Protein AF-A0A6J4LN88-F1 (afdb_monomer_lite)

Structure (mmCIF, N/CA/C/O backbone):
data_AF-A0A6J4LN88-F1
#
_entry.id   AF-A0A6J4LN88-F1
#
loop_
_atom_site.group_PDB
_atom_site.id
_atom_site.type_symbol
_atom_site.label_atom_id
_atom_site.label_alt_id
_atom_site.label_comp_id
_atom_site.label_asym_id
_atom_site.label_entity_id
_atom_site.label_seq_id
_atom_site.pdbx_PDB_ins_code
_atom_site.Cartn_x
_atom_site.Cartn_y
_atom_site.Cartn_z
_atom_site.occupancy
_atom_site.B_iso_or_equiv
_atom_site.auth_seq_id
_atom_site.auth_comp_id
_atom_site.auth_asym_id
_atom_site.auth_atom_id
_atom_site.pdbx_PDB_model_num
ATOM 1 N N . MET A 1 1 ? -21.697 -11.581 8.169 1.00 62.75 1 MET A N 1
ATOM 2 C CA . MET A 1 1 ? -20.347 -11.130 8.570 1.00 62.75 1 MET A CA 1
ATOM 3 C C . MET A 1 1 ? -19.890 -10.034 7.627 1.00 62.75 1 MET A C 1
ATOM 5 O O . MET A 1 1 ? -20.050 -10.196 6.421 1.00 62.75 1 MET A O 1
ATOM 9 N N . THR A 1 2 ? -19.349 -8.941 8.160 1.00 80.88 2 THR A N 1
ATOM 10 C CA . THR A 1 2 ? -18.753 -7.865 7.356 1.00 80.88 2 THR A CA 1
ATOM 11 C C . THR A 1 2 ? -17.377 -8.313 6.881 1.00 80.88 2 THR A C 1
ATOM 13 O O . THR A 1 2 ? -16.565 -8.772 7.680 1.00 80.88 2 THR A O 1
ATOM 16 N N . LYS A 1 3 ? -17.129 -8.249 5.573 1.00 95.00 3 LYS A N 1
ATOM 17 C CA . LYS A 1 3 ? -15.848 -8.656 4.988 1.00 95.00 3 LYS A CA 1
ATOM 18 C C . LYS A 1 3 ? -14.805 -7.561 5.230 1.00 95.00 3 LYS A C 1
ATOM 20 O O . LYS A 1 3 ? -15.141 -6.380 5.157 1.00 95.00 3 LYS A O 1
ATOM 25 N N . ILE A 1 4 ? -13.564 -7.959 5.509 1.00 96.56 4 ILE A N 1
ATOM 26 C CA . ILE A 1 4 ? -12.440 -7.051 5.770 1.00 96.56 4 ILE A CA 1
ATOM 27 C C . ILE A 1 4 ? -11.436 -7.173 4.622 1.00 96.56 4 ILE A C 1
ATOM 29 O O . ILE A 1 4 ? -11.155 -8.282 4.167 1.00 96.56 4 ILE A O 1
ATOM 33 N N . ILE A 1 5 ? -10.904 -6.046 4.153 1.00 95.69 5 ILE A N 1
ATOM 34 C CA . ILE A 1 5 ? -9.852 -5.995 3.133 1.00 95.69 5 ILE A CA 1
ATOM 35 C C . ILE A 1 5 ? -8.750 -5.024 3.562 1.00 95.69 5 ILE A C 1
ATOM 37 O O . ILE A 1 5 ? -9.041 -3.914 4.000 1.00 95.69 5 ILE A O 1
ATOM 41 N N . LEU A 1 6 ? -7.489 -5.436 3.421 1.00 97.19 6 LEU A N 1
ATOM 42 C CA . LEU A 1 6 ? -6.316 -4.577 3.588 1.00 97.19 6 LEU A CA 1
ATOM 43 C C . LEU A 1 6 ? -5.739 -4.252 2.212 1.00 97.19 6 LEU A C 1
ATOM 45 O O . LEU A 1 6 ? -5.552 -5.149 1.391 1.00 97.19 6 LEU A O 1
ATOM 49 N N . ILE A 1 7 ? -5.476 -2.973 1.954 1.00 96.19 7 ILE A N 1
ATOM 50 C CA . ILE A 1 7 ? -4.970 -2.490 0.669 1.00 96.19 7 ILE A CA 1
ATOM 51 C C . ILE A 1 7 ? -3.759 -1.599 0.927 1.00 96.19 7 ILE A C 1
ATOM 53 O O . ILE A 1 7 ? -3.865 -0.588 1.620 1.00 96.19 7 ILE A O 1
ATOM 57 N N . THR A 1 8 ? -2.624 -1.947 0.324 1.00 95.25 8 THR A N 1
ATOM 58 C CA . THR A 1 8 ? -1.411 -1.123 0.331 1.00 95.25 8 THR A CA 1
ATOM 59 C C . THR A 1 8 ? -1.382 -0.154 -0.845 1.00 95.25 8 THR A C 1
ATOM 61 O O . THR A 1 8 ? -1.907 -0.457 -1.916 1.00 95.25 8 THR A O 1
ATOM 64 N N . GLY A 1 9 ? -0.729 0.999 -0.686 1.00 95.31 9 GLY A N 1
ATOM 65 C CA . GLY A 1 9 ? -0.563 1.960 -1.784 1.00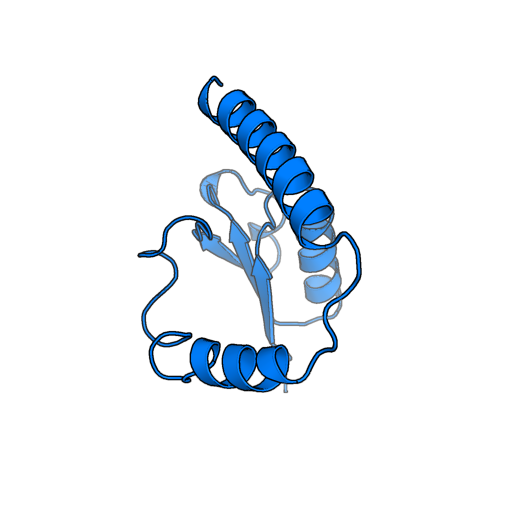 95.31 9 GLY A CA 1
ATOM 66 C C . GLY A 1 9 ? -1.847 2.723 -2.118 1.00 95.31 9 GLY A C 1
ATOM 67 O O . GLY A 1 9 ? -2.147 2.979 -3.281 1.00 95.31 9 GLY A O 1
ATOM 68 N N . THR A 1 10 ? -2.623 3.097 -1.102 1.00 97.62 10 THR A N 1
ATOM 69 C CA . THR A 1 10 ? -3.937 3.747 -1.271 1.00 97.62 10 THR A CA 1
ATOM 70 C C . THR A 1 10 ? -3.883 5.271 -1.431 1.00 97.62 10 THR A C 1
ATOM 72 O O . THR A 1 10 ? -4.923 5.912 -1.570 1.00 97.62 10 THR A O 1
ATOM 75 N N . SER A 1 11 ? -2.688 5.872 -1.474 1.00 95.88 11 SER A N 1
ATOM 76 C CA . SER A 1 11 ? -2.520 7.332 -1.574 1.00 95.88 11 SER A CA 1
ATOM 77 C C . SER A 1 11 ? -2.954 7.923 -2.918 1.00 95.88 11 SER A C 1
ATOM 79 O O . SER A 1 11 ? -3.286 9.107 -2.993 1.00 95.88 11 SER A O 1
ATOM 81 N N . SER A 1 12 ? -2.972 7.132 -3.997 1.00 94.69 12 SER A N 1
ATOM 82 C CA . SER A 1 12 ? -3.354 7.584 -5.342 1.00 94.69 12 SER A CA 1
ATOM 83 C C . SER A 1 12 ? -3.737 6.416 -6.264 1.00 94.69 12 SER A C 1
ATOM 85 O O . SER A 1 12 ? -3.690 5.250 -5.864 1.00 94.69 12 SER A O 1
ATOM 87 N N . GLY A 1 13 ? -4.141 6.737 -7.498 1.00 95.38 13 GLY A N 1
ATOM 88 C CA . GLY A 1 13 ? -4.323 5.769 -8.583 1.00 95.38 13 GLY A CA 1
ATOM 89 C C . GLY A 1 13 ? -5.284 4.623 -8.258 1.00 95.38 13 GLY A C 1
ATOM 90 O O . GLY A 1 13 ? -6.326 4.819 -7.623 1.00 95.38 13 GLY A O 1
ATOM 91 N N . LEU A 1 14 ? -4.920 3.415 -8.704 1.00 97.00 14 LEU A N 1
ATOM 92 C CA . LEU A 1 14 ? -5.748 2.219 -8.539 1.00 97.00 14 LEU A CA 1
ATOM 93 C C . LEU A 1 14 ? -5.978 1.860 -7.070 1.00 97.00 14 LEU A C 1
ATOM 95 O O . LEU A 1 14 ? -7.103 1.532 -6.714 1.00 97.00 14 LEU A O 1
ATOM 99 N N . GLY A 1 15 ? -4.964 1.959 -6.205 1.00 96.50 15 GLY A N 1
ATOM 100 C CA . GLY A 1 15 ? -5.115 1.621 -4.786 1.00 96.50 15 GLY A CA 1
ATOM 101 C C . GLY A 1 15 ? -6.216 2.446 -4.114 1.00 96.50 15 GLY A C 1
ATOM 102 O O . GLY A 1 15 ? -7.077 1.892 -3.426 1.00 96.50 15 GLY A O 1
ATOM 103 N N . LYS A 1 16 ? -6.259 3.757 -4.394 1.00 97.38 16 LYS A N 1
ATOM 104 C CA . LYS A 1 16 ? -7.324 4.647 -3.907 1.00 97.38 16 LYS A CA 1
ATOM 105 C C . LYS A 1 16 ? -8.697 4.269 -4.466 1.00 97.38 16 LYS A C 1
ATOM 107 O O . LYS A 1 16 ? -9.671 4.208 -3.715 1.00 97.38 16 LYS A O 1
ATOM 112 N N . ALA A 1 17 ? -8.784 4.009 -5.771 1.00 97.88 17 ALA A N 1
ATOM 113 C CA . ALA A 1 17 ? -10.038 3.619 -6.415 1.00 97.88 17 ALA A CA 1
ATOM 114 C C . ALA A 1 17 ? -10.589 2.301 -5.841 1.00 97.88 17 ALA A C 1
ATOM 116 O O . ALA A 1 17 ? -11.777 2.211 -5.531 1.00 97.88 17 ALA A O 1
ATOM 117 N N . THR A 1 18 ? -9.719 1.316 -5.616 1.00 98.06 18 THR A N 1
ATOM 118 C CA . THR A 1 18 ? -10.059 0.018 -5.022 1.00 98.06 18 THR A CA 1
ATOM 119 C C . THR A 1 18 ? -10.556 0.169 -3.585 1.00 98.06 18 THR A C 1
ATOM 121 O O . THR A 1 18 ? -11.592 -0.399 -3.239 1.00 98.06 18 THR A O 1
ATOM 124 N N . ALA A 1 19 ? -9.889 0.987 -2.760 1.00 97.94 19 ALA A N 1
ATOM 125 C CA . ALA A 1 19 ? -10.333 1.265 -1.393 1.00 97.94 19 ALA A CA 1
ATOM 126 C C . ALA A 1 19 ? -11.743 1.874 -1.360 1.00 97.94 19 ALA A C 1
ATOM 128 O O . ALA A 1 19 ? -12.608 1.396 -0.624 1.00 97.94 19 ALA A O 1
ATOM 129 N N . ARG A 1 20 ? -12.015 2.862 -2.223 1.00 97.81 20 ARG A N 1
ATOM 130 C CA . ARG A 1 20 ? -13.356 3.452 -2.362 1.00 97.81 20 ARG A CA 1
ATOM 131 C C . ARG A 1 20 ? -14.389 2.433 -2.829 1.00 97.81 20 ARG A C 1
ATOM 133 O O . ARG A 1 20 ? -15.486 2.384 -2.284 1.00 97.81 20 ARG A O 1
ATOM 140 N N . PHE A 1 21 ? -14.046 1.615 -3.821 1.00 98.06 21 PHE A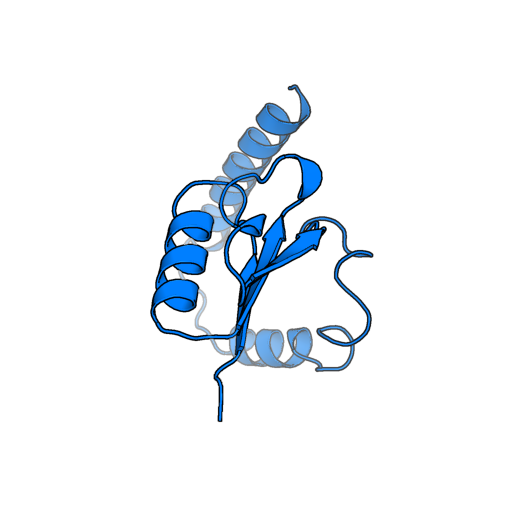 N 1
ATOM 141 C CA . PHE A 1 21 ? -14.953 0.609 -4.364 1.00 98.06 21 PHE A CA 1
ATOM 142 C C . PHE A 1 21 ? -15.422 -0.374 -3.286 1.00 98.06 21 PHE A C 1
ATOM 144 O O . PHE A 1 21 ? -16.625 -0.579 -3.125 1.00 98.06 21 PHE A O 1
ATOM 151 N N . PHE A 1 22 ? -14.497 -0.941 -2.506 1.00 97.94 22 PHE A N 1
ATOM 152 C CA . PHE A 1 22 ? -14.858 -1.882 -1.445 1.00 97.94 22 PHE A CA 1
ATOM 153 C C . PHE A 1 22 ? -15.571 -1.209 -0.270 1.00 97.94 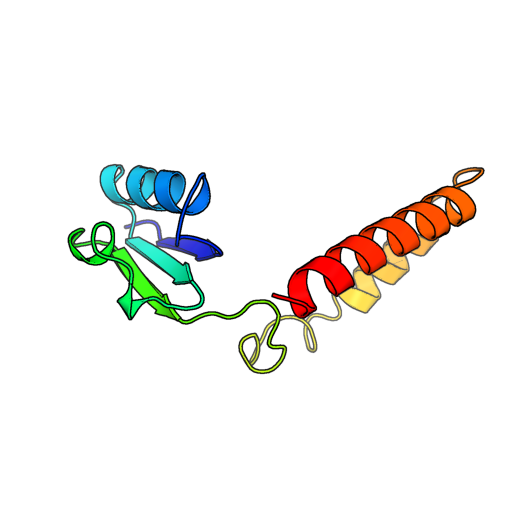22 PHE A C 1
ATOM 155 O O . PHE A 1 22 ? -16.507 -1.796 0.279 1.00 97.94 22 PHE A O 1
ATOM 162 N N . ALA A 1 23 ? -15.223 0.040 0.049 1.00 97.25 23 ALA A N 1
ATOM 163 C CA . ALA A 1 23 ? -15.961 0.821 1.033 1.00 97.25 23 ALA A CA 1
ATOM 164 C C . ALA A 1 23 ? -17.431 1.009 0.613 1.00 97.25 23 ALA A C 1
ATOM 166 O O . ALA A 1 23 ? -18.335 0.720 1.395 1.00 97.25 23 ALA A O 1
ATOM 167 N N . TYR A 1 24 ? -17.703 1.373 -0.646 1.00 96.81 24 TYR A N 1
ATOM 168 C CA . TYR A 1 24 ? -19.077 1.492 -1.159 1.00 96.81 24 TYR A CA 1
ATOM 169 C C . TYR A 1 24 ? -19.818 0.153 -1.260 1.00 96.81 24 TYR A C 1
ATOM 171 O O . TYR A 1 24 ? -21.046 0.122 -1.231 1.00 96.81 24 TYR A O 1
ATOM 179 N N . LYS A 1 25 ? -19.098 -0.970 -1.339 1.00 96.50 25 LYS A N 1
ATOM 180 C CA . LYS A 1 25 ? -19.680 -2.317 -1.232 1.00 96.50 25 LYS A CA 1
ATOM 181 C C . LYS A 1 25 ? -19.987 -2.731 0.213 1.00 96.50 25 LYS A C 1
ATOM 183 O O . LYS A 1 25 ? -20.449 -3.851 0.420 1.00 96.50 25 LYS A O 1
ATOM 188 N N . GLY A 1 26 ? -19.726 -1.868 1.197 1.00 96.31 26 GLY A N 1
ATOM 189 C CA . GLY A 1 26 ? -20.004 -2.114 2.613 1.00 96.31 26 GLY A CA 1
ATOM 190 C C . GLY A 1 26 ? -18.956 -2.974 3.324 1.00 96.31 26 GLY A C 1
ATOM 191 O O . GLY A 1 26 ? -19.250 -3.543 4.371 1.00 96.31 26 GLY A O 1
ATOM 192 N N . TRP A 1 27 ? -17.751 -3.111 2.766 1.00 98.06 27 TRP A N 1
ATOM 193 C CA . TRP A 1 27 ? -16.654 -3.843 3.411 1.00 98.06 27 TRP A CA 1
ATOM 194 C C . TRP A 1 27 ? -15.919 -2.937 4.398 1.00 98.06 27 TRP A C 1
ATOM 196 O O . TRP A 1 27 ? -15.867 -1.727 4.199 1.00 98.06 27 TRP A O 1
ATOM 206 N N . SER A 1 28 ? -15.301 -3.508 5.426 1.00 97.00 28 SER A N 1
ATOM 207 C CA . SER A 1 28 ? -14.349 -2.782 6.271 1.00 97.00 28 SER A CA 1
ATOM 208 C C . SER A 1 28 ? -12.993 -2.737 5.570 1.00 97.00 28 SER A C 1
ATOM 210 O O . SER A 1 28 ? -12.401 -3.780 5.291 1.00 97.00 28 SER A O 1
ATOM 212 N N . VAL A 1 29 ? -12.505 -1.542 5.258 1.00 97.94 29 VAL A N 1
ATOM 213 C CA . VAL A 1 29 ? -11.278 -1.348 4.477 1.00 97.94 29 VAL A CA 1
ATOM 214 C C . VAL A 1 29 ? -10.171 -0.815 5.376 1.00 97.94 29 VAL A C 1
ATOM 216 O O . VAL A 1 29 ? -10.345 0.208 6.026 1.00 97.94 29 VAL A O 1
ATOM 219 N N . VAL A 1 30 ? -9.011 -1.465 5.369 1.00 97.81 30 VAL A N 1
ATOM 220 C CA . VAL A 1 30 ? -7.766 -0.935 5.934 1.00 97.81 30 VAL A CA 1
ATOM 221 C C . VAL A 1 30 ? -6.928 -0.401 4.777 1.00 97.81 30 VAL A C 1
ATOM 223 O O . VAL A 1 30 ? -6.356 -1.167 4.003 1.00 97.81 30 VAL A O 1
ATOM 226 N N . ALA A 1 31 ? -6.908 0.917 4.618 1.00 97.62 31 ALA A N 1
ATOM 227 C CA . ALA A 1 31 ? -6.210 1.618 3.553 1.00 97.62 31 ALA A CA 1
ATOM 228 C C . ALA A 1 31 ? -4.850 2.104 4.063 1.00 97.62 31 ALA A C 1
ATOM 230 O O . ALA A 1 31 ? -4.786 2.957 4.948 1.00 97.62 31 ALA A O 1
ATOM 231 N N . THR A 1 32 ? -3.759 1.563 3.516 1.00 97.31 32 THR A N 1
ATOM 232 C CA . THR A 1 32 ? -2.409 1.902 3.976 1.00 97.31 32 THR A CA 1
ATOM 233 C C . THR A 1 32 ? -1.615 2.713 2.954 1.00 97.31 32 THR A C 1
ATOM 235 O O . THR A 1 32 ? -1.747 2.532 1.733 1.00 97.31 32 THR A O 1
ATOM 238 N N . MET A 1 33 ? -0.813 3.658 3.451 1.00 96.00 33 MET A N 1
ATOM 239 C CA . MET A 1 33 ? 0.067 4.529 2.662 1.00 96.00 33 MET A CA 1
ATOM 240 C C . MET A 1 33 ? 1.182 5.129 3.531 1.00 96.00 33 MET A C 1
ATOM 242 O O . MET A 1 33 ? 1.100 5.084 4.749 1.00 96.00 33 MET A O 1
ATOM 246 N N . ARG A 1 34 ? 2.212 5.734 2.928 1.00 94.44 34 ARG A N 1
ATOM 247 C CA . ARG A 1 34 ? 3.345 6.312 3.683 1.00 94.44 34 ARG A CA 1
ATOM 248 C C . ARG A 1 34 ? 3.022 7.615 4.424 1.00 94.44 34 ARG A C 1
ATOM 250 O O . ARG A 1 34 ? 3.653 7.898 5.428 1.00 94.44 34 ARG A O 1
ATOM 257 N N . GLN A 1 35 ? 2.076 8.399 3.910 1.00 94.38 35 GLN A N 1
ATOM 258 C CA . GLN A 1 35 ? 1.714 9.732 4.417 1.00 94.38 35 GLN A CA 1
ATOM 259 C C . GLN A 1 35 ? 0.187 9.827 4.594 1.00 94.38 35 GLN A C 1
ATOM 261 O O . GLN A 1 35 ? -0.480 10.469 3.775 1.00 94.38 35 GLN A O 1
ATOM 266 N N . PRO A 1 36 ? -0.402 9.105 5.571 1.00 94.19 36 PRO A N 1
ATOM 267 C CA . PRO A 1 36 ? -1.853 9.065 5.779 1.00 94.19 36 PRO A CA 1
ATOM 268 C C . PRO A 1 36 ? -2.465 10.434 6.106 1.00 94.19 36 PRO A C 1
ATOM 270 O O . PRO A 1 36 ? -3.615 10.684 5.763 1.00 94.19 36 PRO A O 1
ATOM 273 N N . GLU A 1 37 ? -1.700 11.349 6.696 1.00 94.81 37 GLU A N 1
ATOM 274 C CA . GLU A 1 37 ? -2.111 12.718 7.020 1.00 94.81 37 GLU A CA 1
ATOM 275 C C . GLU A 1 37 ? -2.465 13.562 5.786 1.00 94.81 37 GLU A C 1
ATOM 277 O O . GLU A 1 37 ? -3.189 14.551 5.890 1.00 94.81 37 GLU A O 1
ATOM 282 N N . LYS A 1 38 ? -1.980 13.170 4.601 1.00 93.00 38 LYS A N 1
ATOM 283 C CA . LYS A 1 38 ? -2.306 13.833 3.331 1.00 93.00 38 LYS A CA 1
ATOM 284 C C . LYS A 1 38 ? -3.614 13.334 2.715 1.00 93.00 38 LYS A C 1
ATOM 286 O O . LYS A 1 38 ? -4.079 13.907 1.729 1.00 93.00 38 LYS A O 1
ATOM 291 N N . GLU A 1 39 ? -4.198 12.262 3.243 1.00 95.12 39 GLU A N 1
ATOM 292 C CA . GLU A 1 39 ? -5.419 11.680 2.701 1.00 95.12 39 GLU A CA 1
ATOM 293 C C . GLU A 1 39 ? -6.665 12.406 3.216 1.00 95.12 39 GLU A C 1
ATOM 295 O O . GLU A 1 39 ? -6.929 12.455 4.412 1.00 95.12 39 GLU A O 1
ATOM 300 N N . GLN A 1 40 ? -7.471 12.933 2.292 1.00 94.25 40 GLN A N 1
ATOM 301 C CA . GLN A 1 40 ? -8.660 13.727 2.619 1.00 94.25 40 GLN A CA 1
ATOM 302 C C . GLN A 1 40 ? -9.976 13.030 2.273 1.00 94.25 40 GLN A C 1
ATOM 304 O O . GLN A 1 40 ? -11.001 13.366 2.855 1.00 94.25 40 GLN A O 1
ATOM 309 N N . GLN A 1 41 ? -9.985 12.095 1.320 1.00 94.38 41 GLN A N 1
ATOM 310 C CA . GLN A 1 41 ? -11.208 11.478 0.797 1.00 94.38 41 GLN A CA 1
ATOM 311 C C . GLN A 1 41 ? -11.544 10.184 1.535 1.00 94.38 41 GLN A C 1
ATOM 313 O O . GLN A 1 41 ? -12.687 9.977 1.931 1.00 94.38 41 GLN A O 1
ATOM 318 N N . LEU A 1 42 ? -10.557 9.305 1.725 1.00 94.69 42 LEU A N 1
ATOM 319 C CA . LEU A 1 42 ? -10.781 7.998 2.352 1.00 94.69 42 LEU A CA 1
ATOM 320 C C . LEU A 1 42 ? -11.137 8.120 3.838 1.00 94.69 42 LEU A C 1
ATOM 322 O O . LEU A 1 42 ? -11.948 7.339 4.321 1.00 94.69 42 LEU A O 1
ATOM 326 N N . VAL A 1 43 ? -10.604 9.131 4.531 1.00 94.81 43 VAL A N 1
ATOM 327 C CA . VAL A 1 43 ? -10.900 9.412 5.950 1.00 94.81 43 VAL A CA 1
ATOM 328 C C . VAL A 1 43 ? -12.360 9.801 6.206 1.00 94.81 43 VAL A C 1
ATOM 330 O O . VAL A 1 43 ? -12.827 9.720 7.335 1.00 94.81 43 VAL A O 1
ATOM 333 N N . GLN A 1 44 ? -13.094 10.216 5.169 1.00 96.12 44 GLN A N 1
ATOM 334 C CA . GLN A 1 44 ? -14.510 10.584 5.279 1.00 96.12 44 GLN A CA 1
ATOM 335 C C . GLN A 1 44 ? -15.440 9.365 5.222 1.00 96.12 44 GLN A C 1
ATOM 337 O O . GLN A 1 44 ? -16.639 9.491 5.466 1.00 96.12 44 GLN A O 1
ATOM 342 N N . LEU A 1 45 ? -14.920 8.189 4.858 1.00 96.31 45 LEU A N 1
ATOM 343 C CA . LEU A 1 45 ? -15.717 6.979 4.703 1.00 96.31 45 LEU A CA 1
ATOM 344 C C . LEU A 1 45 ? -15.792 6.227 6.046 1.00 96.31 45 LEU A C 1
ATOM 346 O O . LEU A 1 45 ? -14.756 5.856 6.594 1.00 96.31 45 LEU A O 1
ATOM 350 N N . PRO A 1 46 ? -16.997 5.941 6.572 1.00 95.12 46 PRO A N 1
ATOM 351 C CA . PRO A 1 46 ? -17.178 5.443 7.942 1.00 95.12 46 PRO A CA 1
ATOM 352 C C . PRO A 1 46 ? -16.641 4.022 8.171 1.00 95.12 46 PRO A C 1
ATOM 354 O O . PRO A 1 46 ? -16.438 3.602 9.305 1.00 95.12 46 PRO A O 1
ATOM 357 N N . ASN A 1 47 ? -16.430 3.262 7.098 1.00 96.31 47 ASN A N 1
ATOM 358 C CA . ASN A 1 47 ? -15.939 1.888 7.106 1.00 96.31 47 ASN A CA 1
ATOM 359 C C . ASN A 1 47 ? -14.494 1.766 6.598 1.00 96.31 47 ASN A C 1
ATOM 361 O O . ASN A 1 47 ? -14.084 0.678 6.185 1.00 96.31 47 ASN A O 1
ATOM 365 N N . VAL A 1 48 ? -13.729 2.862 6.616 1.00 97.75 48 VAL A N 1
ATOM 366 C CA . VAL A 1 48 ? -12.335 2.897 6.168 1.00 97.75 48 VAL A CA 1
ATOM 367 C C . VAL A 1 48 ? -11.417 3.342 7.303 1.00 97.75 48 VAL A C 1
ATOM 369 O O . VAL A 1 48 ? -11.567 4.425 7.857 1.00 97.75 48 VAL A O 1
ATOM 372 N N . LEU A 1 49 ? -10.427 2.510 7.616 1.00 97.38 49 LEU A N 1
ATOM 373 C CA . LEU A 1 49 ? -9.303 2.843 8.482 1.00 97.38 49 LEU A CA 1
ATOM 374 C C . LEU A 1 49 ? -8.116 3.247 7.608 1.00 97.38 49 LEU A C 1
ATOM 376 O O . LEU A 1 49 ? -7.578 2.412 6.881 1.00 97.38 49 LEU A O 1
ATOM 380 N N . VAL A 1 50 ? -7.696 4.508 7.690 1.00 97.00 50 VAL A N 1
ATOM 381 C CA . VAL A 1 50 ? -6.479 4.996 7.030 1.00 97.00 50 VAL A CA 1
ATOM 382 C C . VAL A 1 50 ? -5.313 4.899 8.012 1.00 97.00 50 VAL A C 1
ATOM 384 O O . VAL A 1 50 ? -5.391 5.448 9.107 1.00 97.00 50 VAL A O 1
ATOM 387 N N . THR A 1 51 ? -4.243 4.194 7.642 1.00 95.88 51 THR A N 1
ATOM 388 C CA . THR A 1 51 ? -3.070 4.008 8.514 1.00 95.88 51 THR A CA 1
ATOM 389 C C . THR A 1 51 ? -1.751 4.064 7.745 1.00 95.88 51 THR A C 1
ATOM 391 O O . THR A 1 51 ? -1.711 3.879 6.524 1.00 95.88 51 THR A O 1
ATOM 394 N N . GLN A 1 52 ? -0.663 4.342 8.461 1.00 94.69 52 GLN A N 1
ATOM 395 C CA . GLN A 1 52 ? 0.671 4.397 7.881 1.00 94.69 52 GLN A CA 1
ATOM 396 C C . GLN A 1 52 ? 1.218 2.987 7.635 1.00 94.69 52 GLN A C 1
ATOM 398 O O . GLN A 1 52 ? 1.137 2.123 8.504 1.00 94.69 52 GLN A O 1
ATOM 403 N N . LEU A 1 53 ? 1.791 2.761 6.454 1.00 89.44 53 LEU A N 1
ATOM 404 C CA . LEU A 1 53 ? 2.607 1.586 6.152 1.00 89.44 53 LEU A CA 1
ATOM 405 C C . LEU A 1 53 ? 3.640 1.965 5.094 1.00 89.44 53 LEU A C 1
ATOM 407 O O . LEU A 1 53 ? 3.273 2.464 4.023 1.00 89.44 53 LEU A O 1
ATOM 411 N N . ASP A 1 54 ? 4.910 1.684 5.371 1.00 86.31 54 ASP A N 1
ATOM 412 C CA . ASP A 1 54 ? 5.951 1.686 4.350 1.00 86.31 54 ASP A CA 1
ATOM 413 C C . ASP A 1 54 ? 6.372 0.246 4.046 1.00 86.31 54 ASP A C 1
ATOM 415 O O . ASP A 1 54 ? 6.994 -0.424 4.859 1.00 86.31 54 ASP A O 1
ATOM 419 N N . VAL A 1 55 ? 6.024 -0.246 2.857 1.00 81.69 55 VAL A N 1
ATOM 420 C CA . VAL A 1 55 ? 6.351 -1.619 2.435 1.00 81.69 55 VAL A CA 1
ATOM 421 C C . VAL A 1 55 ? 7.848 -1.829 2.189 1.00 81.69 55 VAL A C 1
ATOM 423 O O . VAL A 1 55 ? 8.288 -2.972 2.101 1.00 81.69 55 VAL A O 1
ATOM 426 N N . GLN A 1 56 ? 8.624 -0.749 2.033 1.00 78.19 56 GLN A N 1
ATOM 427 C CA . GLN A 1 56 ? 10.078 -0.822 1.863 1.00 78.19 56 GLN A CA 1
ATOM 428 C C . GLN A 1 56 ? 10.809 -0.883 3.204 1.00 78.19 56 GLN A C 1
ATOM 430 O O . GLN A 1 56 ? 11.960 -1.318 3.256 1.00 78.19 56 GLN A O 1
ATOM 435 N N . ASP A 1 57 ? 10.143 -0.486 4.285 1.00 74.56 57 ASP A N 1
ATOM 436 C CA . ASP A 1 57 ? 10.677 -0.625 5.624 1.00 74.56 57 ASP A CA 1
ATOM 437 C C . ASP A 1 57 ? 10.410 -2.052 6.136 1.00 74.56 57 ASP A C 1
ATOM 439 O O . ASP A 1 57 ? 9.292 -2.437 6.497 1.00 74.56 57 ASP A O 1
ATOM 443 N N . ARG A 1 58 ? 11.475 -2.861 6.167 1.00 59.97 58 ARG A N 1
ATOM 444 C CA . ARG A 1 58 ? 11.461 -4.221 6.729 1.00 59.97 58 ARG A CA 1
ATOM 445 C C . ARG A 1 58 ? 11.048 -4.247 8.207 1.00 59.97 58 ARG A C 1
ATOM 447 O O . ARG A 1 58 ? 10.555 -5.270 8.667 1.00 59.97 58 ARG A O 1
ATOM 454 N N . MET A 1 59 ? 11.207 -3.138 8.933 1.00 54.38 59 MET A N 1
ATOM 455 C CA . MET A 1 59 ? 10.727 -2.989 10.311 1.00 54.38 59 MET A CA 1
ATOM 456 C C . MET A 1 59 ? 9.246 -2.595 10.370 1.00 54.38 59 MET A C 1
ATOM 458 O O . MET A 1 59 ? 8.562 -2.946 11.326 1.00 54.38 59 MET A O 1
ATOM 462 N N . SER A 1 60 ? 8.716 -1.936 9.334 1.00 50.16 60 SER A N 1
ATOM 463 C CA . SER A 1 60 ? 7.280 -1.641 9.189 1.00 50.16 60 SER A CA 1
ATOM 464 C C . SER A 1 60 ? 6.453 -2.871 8.780 1.00 50.16 60 SER A C 1
ATOM 466 O O . SER A 1 60 ? 5.226 -2.778 8.714 1.00 50.16 60 SER A O 1
ATOM 468 N N . THR A 1 61 ? 7.093 -4.006 8.481 1.00 47.47 61 THR A N 1
ATOM 469 C CA . THR A 1 61 ? 6.450 -5.220 7.951 1.00 47.47 61 THR A CA 1
ATOM 470 C C . THR A 1 61 ? 6.487 -6.431 8.889 1.00 47.47 61 THR A C 1
ATOM 472 O O . THR A 1 61 ? 5.985 -7.484 8.509 1.00 47.47 61 THR A O 1
ATOM 475 N N . GLU A 1 62 ? 6.967 -6.312 10.132 1.00 49.03 62 GLU A N 1
ATOM 476 C CA . GLU A 1 62 ? 6.985 -7.438 11.082 1.00 49.03 62 GLU A CA 1
ATOM 477 C C . GLU A 1 62 ? 6.575 -6.986 12.499 1.00 49.03 62 GLU A C 1
ATOM 479 O O . GLU A 1 62 ? 7.068 -5.975 13.000 1.00 49.03 62 GLU A O 1
ATOM 484 N N . PRO A 1 63 ? 5.637 -7.713 13.141 1.00 46.81 63 PRO A N 1
ATOM 485 C CA . PRO A 1 63 ? 5.933 -9.084 13.551 1.00 46.81 63 PRO A CA 1
ATOM 486 C C . PRO A 1 63 ? 4.837 -10.100 13.181 1.00 46.81 63 PRO A C 1
ATOM 488 O O . PRO A 1 63 ? 3.740 -10.075 13.739 1.00 46.81 63 PRO A O 1
ATOM 491 N N . GLY A 1 64 ? 5.152 -11.059 12.304 1.00 50.75 64 GLY A N 1
ATOM 492 C CA . GLY A 1 64 ? 4.440 -12.337 12.213 1.00 50.75 64 GLY A CA 1
ATOM 493 C C . GLY A 1 64 ? 4.280 -13.010 10.842 1.00 50.75 64 GLY A C 1
ATOM 494 O O . GLY A 1 64 ? 3.407 -13.871 10.746 1.00 50.75 64 GLY A O 1
ATOM 495 N N . GLY A 1 65 ? 5.029 -12.676 9.785 1.00 49.88 65 GLY A N 1
ATOM 496 C CA . GLY A 1 65 ? 4.617 -13.079 8.426 1.00 49.88 65 GLY A CA 1
ATOM 497 C C . GLY A 1 65 ? 5.481 -14.095 7.683 1.00 49.88 65 GLY A C 1
ATOM 498 O O . GLY A 1 65 ? 4.996 -15.140 7.244 1.00 49.88 65 GLY A O 1
ATOM 499 N N . ILE A 1 66 ? 6.754 -13.775 7.467 1.00 50.62 66 ILE A N 1
ATOM 500 C CA . ILE A 1 66 ? 7.565 -14.468 6.441 1.00 50.62 66 ILE A CA 1
ATOM 501 C C . ILE A 1 66 ? 8.711 -15.278 7.043 1.00 50.62 66 ILE A C 1
ATOM 503 O O . ILE A 1 66 ? 8.996 -16.383 6.581 1.00 50.62 66 ILE A O 1
ATOM 507 N N . ALA A 1 67 ? 9.301 -14.794 8.138 1.00 50.41 67 ALA A N 1
ATOM 508 C CA . ALA A 1 67 ? 10.421 -15.471 8.792 1.00 50.41 67 ALA A CA 1
ATOM 509 C C . ALA A 1 67 ? 10.036 -16.848 9.377 1.00 50.41 67 ALA A C 1
ATOM 511 O O . ALA A 1 67 ? 10.827 -17.787 9.336 1.00 50.41 67 ALA A O 1
ATOM 512 N N . ASN A 1 68 ? 8.799 -17.002 9.868 1.00 53.25 68 ASN A N 1
ATOM 513 C CA . ASN A 1 68 ? 8.340 -1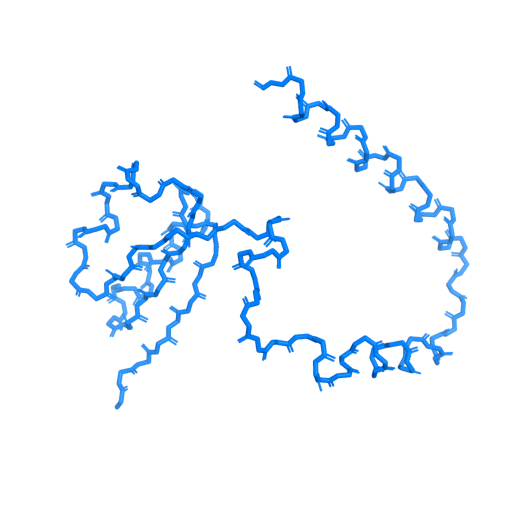8.231 10.534 1.00 53.25 68 ASN A CA 1
ATOM 514 C C . ASN A 1 68 ? 7.590 -19.205 9.615 1.00 53.25 68 ASN A C 1
ATOM 516 O O . ASN A 1 68 ? 7.423 -20.376 9.954 1.00 53.25 68 ASN A O 1
ATOM 520 N N . THR A 1 69 ? 7.118 -18.752 8.453 1.00 64.19 69 THR A N 1
ATOM 521 C CA . THR A 1 69 ? 6.286 -19.576 7.560 1.00 64.19 69 THR A CA 1
ATOM 522 C C . THR A 1 69 ? 7.105 -20.502 6.673 1.00 64.19 69 THR A C 1
ATOM 524 O O . THR A 1 69 ? 6.535 -21.353 5.985 1.00 64.19 69 THR A O 1
ATOM 527 N N . LYS A 1 70 ? 8.442 -20.370 6.695 1.00 64.44 70 LYS A N 1
ATOM 528 C CA . LYS A 1 70 ? 9.354 -21.067 5.779 1.00 64.44 70 LYS A CA 1
ATOM 529 C C . LYS A 1 70 ? 8.946 -20.856 4.314 1.00 64.44 70 LYS A C 1
ATOM 531 O O . LYS A 1 70 ? 9.223 -21.710 3.476 1.00 64.44 70 LYS A O 1
ATOM 536 N N . PHE A 1 71 ? 8.264 -19.748 4.003 1.00 67.81 71 PHE A N 1
ATOM 537 C CA . PHE A 1 71 ? 7.769 -19.454 2.659 1.00 67.81 71 PHE A CA 1
ATOM 538 C C . PHE A 1 71 ? 8.922 -19.407 1.654 1.00 67.81 71 PHE A C 1
ATOM 540 O O . PHE A 1 71 ? 8.839 -20.030 0.602 1.00 67.81 71 PHE A O 1
ATOM 547 N N . GLU A 1 72 ? 10.037 -18.781 2.036 1.00 62.28 72 GLU A N 1
ATOM 548 C CA . GLU A 1 72 ? 11.274 -18.777 1.249 1.00 62.28 72 GLU A CA 1
ATOM 549 C C . GLU A 1 72 ? 11.799 -20.194 0.985 1.00 62.28 72 GLU A C 1
ATOM 551 O O . GLU A 1 72 ? 12.173 -20.511 -0.139 1.00 62.28 72 GLU A O 1
ATOM 556 N N . GLN A 1 73 ? 11.760 -21.084 1.984 1.00 64.19 73 GLN A N 1
ATOM 557 C CA . GLN A 1 73 ? 12.197 -22.472 1.810 1.00 64.19 73 GLN A CA 1
ATOM 558 C C . GLN A 1 73 ? 11.242 -23.264 0.907 1.00 64.19 73 GLN A C 1
ATOM 560 O O . GLN A 1 73 ? 11.707 -24.023 0.064 1.00 64.19 73 GLN A O 1
ATOM 565 N N . ARG A 1 74 ? 9.919 -23.095 1.044 1.00 66.50 74 ARG A N 1
ATOM 566 C CA . ARG A 1 74 ? 8.924 -23.789 0.202 1.00 66.50 74 ARG A CA 1
ATOM 567 C C . ARG A 1 74 ? 8.988 -23.311 -1.250 1.00 66.50 74 ARG A C 1
ATOM 569 O O . ARG A 1 74 ? 9.119 -24.140 -2.140 1.00 66.50 74 ARG A O 1
ATOM 576 N N . SER A 1 75 ? 9.021 -21.995 -1.461 1.00 66.31 75 SER A N 1
ATOM 577 C CA . SER A 1 75 ? 9.194 -21.373 -2.779 1.00 66.31 75 SER A CA 1
ATOM 578 C C . SER A 1 75 ? 10.526 -21.770 -3.423 1.00 66.31 75 SER A C 1
ATOM 580 O O . SER A 1 75 ? 10.558 -22.161 -4.584 1.00 66.31 75 SER A O 1
ATOM 582 N N . GLY A 1 76 ? 11.621 -21.778 -2.653 1.00 64.19 76 GLY A N 1
ATOM 583 C CA . GLY A 1 76 ? 12.921 -22.247 -3.131 1.00 64.19 76 GLY A CA 1
ATOM 584 C C . GLY A 1 76 ? 12.915 -23.726 -3.527 1.00 64.19 76 GLY A C 1
ATOM 585 O O . GLY A 1 76 ? 13.476 -24.082 -4.556 1.00 64.19 76 GLY A O 1
ATOM 586 N N . THR A 1 77 ? 12.238 -24.588 -2.762 1.00 63.47 77 THR A N 1
ATOM 587 C CA . THR A 1 77 ? 12.145 -26.028 -3.069 1.00 63.47 77 THR A CA 1
ATOM 588 C C . THR A 1 77 ? 11.290 -26.295 -4.316 1.00 63.47 77 THR A C 1
ATOM 590 O O . THR A 1 77 ? 11.628 -27.169 -5.110 1.00 63.47 77 THR A O 1
ATOM 593 N N . GLU A 1 78 ? 10.216 -25.529 -4.522 1.00 60.19 78 GLU A N 1
ATOM 594 C CA . GLU A 1 78 ? 9.373 -25.598 -5.726 1.00 60.19 78 GLU A CA 1
ATOM 595 C C . GLU A 1 78 ? 10.084 -25.013 -6.961 1.00 60.19 78 GLU A C 1
ATOM 597 O O . GLU A 1 78 ? 9.994 -25.572 -8.052 1.00 60.19 78 GLU A O 1
ATOM 602 N N . ALA A 1 79 ? 10.864 -23.939 -6.798 1.00 57.38 79 ALA A N 1
ATOM 603 C CA . ALA A 1 79 ? 11.627 -23.318 -7.882 1.00 57.38 79 ALA A CA 1
ATOM 604 C C . ALA A 1 79 ? 12.757 -24.214 -8.422 1.00 57.38 79 ALA A C 1
ATOM 606 O O . ALA A 1 79 ? 13.063 -24.150 -9.611 1.00 57.38 79 ALA A O 1
ATOM 607 N N . VAL A 1 80 ? 13.330 -25.092 -7.587 1.00 56.66 80 VAL A N 1
ATOM 608 C CA . VAL A 1 80 ? 14.357 -26.078 -7.991 1.00 56.66 80 VAL A CA 1
ATOM 609 C C . VAL A 1 80 ? 13.820 -27.106 -9.003 1.00 56.66 80 VAL A C 1
ATOM 611 O O . VAL A 1 80 ? 14.608 -27.739 -9.702 1.00 56.66 80 VAL A O 1
ATOM 614 N N . GLN A 1 81 ? 12.498 -27.265 -9.137 1.00 57.88 81 GLN A N 1
ATOM 615 C CA . GLN A 1 81 ? 11.896 -28.187 -10.109 1.00 57.88 81 GLN A CA 1
ATOM 616 C C . GLN A 1 81 ? 11.623 -27.571 -11.488 1.00 57.88 81 GLN A C 1
ATOM 618 O O . GLN A 1 81 ? 11.272 -28.307 -12.413 1.00 57.88 81 GLN A O 1
ATOM 623 N N . ASN A 1 82 ? 11.784 -26.256 -11.667 1.00 57.00 82 ASN A N 1
ATOM 624 C CA . ASN A 1 82 ? 11.570 -25.648 -12.976 1.00 57.00 82 ASN A CA 1
ATOM 625 C C . ASN A 1 82 ? 12.784 -25.875 -13.879 1.00 57.00 82 ASN A C 1
ATOM 627 O O . ASN A 1 82 ? 13.919 -25.570 -13.516 1.00 57.00 82 ASN A O 1
ATOM 631 N N . ALA A 1 83 ? 12.524 -26.404 -15.077 1.00 63.28 83 ALA A N 1
ATOM 632 C CA . ALA A 1 83 ? 13.520 -26.510 -16.131 1.00 63.28 83 ALA A CA 1
ATOM 633 C C . ALA A 1 83 ? 14.189 -25.148 -16.356 1.00 63.28 83 ALA A C 1
ATOM 635 O O . ALA A 1 83 ? 13.511 -24.119 -16.405 1.00 63.28 83 ALA A O 1
ATOM 636 N N . THR A 1 84 ? 15.513 -25.148 -16.500 1.00 66.88 84 THR A N 1
ATOM 637 C CA . THR A 1 84 ? 16.292 -23.950 -16.811 1.00 66.88 84 THR A CA 1
ATOM 638 C C . THR A 1 84 ? 15.731 -23.321 -18.083 1.00 66.88 84 THR A C 1
ATOM 640 O O . THR A 1 84 ? 15.795 -23.919 -19.158 1.00 66.88 84 THR A O 1
ATOM 643 N N . ILE A 1 85 ? 15.131 -22.138 -17.961 1.00 77.12 85 ILE A N 1
ATOM 644 C CA . ILE A 1 85 ? 14.616 -21.394 -19.109 1.00 77.12 85 ILE A CA 1
ATOM 645 C C . ILE A 1 85 ? 15.837 -20.813 -19.840 1.00 77.12 85 ILE A C 1
ATOM 647 O O . ILE A 1 85 ? 16.608 -20.081 -19.209 1.00 77.12 85 ILE A O 1
ATOM 651 N N . PRO A 1 86 ? 16.054 -21.127 -21.133 1.00 82.69 86 PRO A N 1
ATOM 652 C CA . PRO A 1 86 ? 17.154 -20.545 -21.893 1.00 82.69 86 PRO A CA 1
ATOM 653 C C . PRO A 1 86 ? 17.130 -19.014 -21.812 1.00 82.69 86 PRO A C 1
ATOM 655 O O . PRO A 1 86 ? 16.064 -18.406 -21.887 1.00 82.69 86 PRO A O 1
ATOM 658 N N . ASP A 1 87 ? 18.304 -18.407 -21.637 1.00 83.88 87 ASP A N 1
ATOM 659 C CA . ASP A 1 87 ? 18.515 -16.955 -21.542 1.00 83.88 87 ASP A CA 1
ATOM 660 C C . ASP A 1 87 ? 17.861 -16.241 -20.340 1.00 83.88 87 ASP A C 1
ATOM 662 O O . ASP A 1 87 ? 17.875 -15.008 -20.278 1.00 83.88 87 ASP A O 1
ATOM 666 N N . TYR A 1 88 ? 17.338 -16.975 -19.348 1.00 82.88 88 TYR A N 1
ATOM 667 C CA . TYR A 1 88 ? 16.731 -16.366 -18.158 1.00 82.88 88 TYR A CA 1
ATOM 668 C C . TYR A 1 88 ? 17.726 -15.524 -17.355 1.00 82.88 88 TYR A C 1
ATOM 670 O O . TYR A 1 88 ? 17.389 -14.416 -16.948 1.00 82.88 88 TYR A O 1
ATOM 678 N N . ASP A 1 89 ? 18.970 -15.982 -17.208 1.00 85.50 89 ASP A N 1
ATOM 679 C CA . ASP A 1 89 ? 20.009 -15.227 -16.497 1.00 85.50 89 ASP A CA 1
ATOM 680 C C . ASP A 1 89 ? 20.278 -13.878 -17.173 1.00 85.50 89 ASP A C 1
ATOM 682 O O . ASP A 1 89 ? 20.290 -12.834 -16.521 1.00 85.50 89 ASP A O 1
ATOM 686 N N . ARG A 1 90 ? 20.363 -13.872 -18.508 1.00 88.56 90 ARG A N 1
ATOM 687 C CA . ARG A 1 90 ? 20.535 -12.647 -19.297 1.00 88.56 90 ARG A CA 1
ATOM 688 C C . ARG A 1 90 ? 19.335 -11.711 -19.146 1.00 88.56 90 ARG A C 1
ATOM 690 O O . ARG A 1 90 ? 19.505 -10.501 -19.004 1.00 88.56 90 ARG A O 1
ATOM 697 N N . PHE A 1 91 ? 18.118 -12.252 -19.163 1.00 90.88 91 PHE A N 1
ATOM 698 C CA . PHE A 1 91 ? 16.906 -11.476 -18.900 1.00 90.88 91 PHE A CA 1
ATOM 699 C C . PHE A 1 91 ? 16.932 -10.838 -17.501 1.00 90.88 91 PHE A C 1
ATOM 701 O O . PHE A 1 91 ? 16.645 -9.645 -17.371 1.00 90.88 91 PHE A O 1
ATOM 708 N N . VAL A 1 92 ? 17.313 -11.598 -16.470 1.00 88.94 92 VAL A N 1
ATOM 709 C CA . VAL A 1 92 ? 17.405 -11.131 -15.078 1.00 88.94 92 VAL A CA 1
ATOM 710 C C . VAL A 1 92 ? 18.460 -10.034 -14.933 1.00 88.94 92 VAL A C 1
ATOM 712 O O . VAL A 1 92 ? 18.170 -9.002 -14.329 1.00 88.94 92 VAL A O 1
ATOM 715 N N . GLU A 1 93 ? 19.645 -10.197 -15.524 1.00 91.00 93 GLU A N 1
ATOM 716 C CA . GLU A 1 93 ? 20.717 -9.1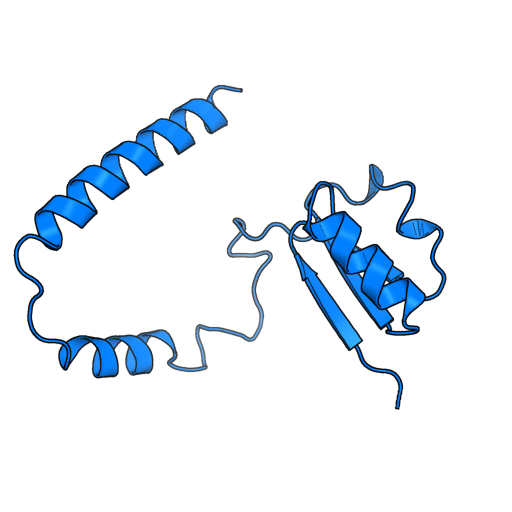92 -15.502 1.00 91.00 93 GLU A CA 1
ATOM 717 C C . GLU A 1 93 ? 20.266 -7.852 -16.093 1.00 91.00 93 GLU A C 1
ATOM 719 O O . GLU A 1 93 ? 20.385 -6.807 -15.446 1.00 91.00 93 GLU A O 1
ATOM 724 N N . HIS A 1 94 ? 19.691 -7.876 -17.299 1.00 93.06 94 HIS A N 1
ATOM 725 C CA . HIS A 1 94 ? 19.186 -6.666 -17.946 1.00 93.06 94 HIS A CA 1
ATOM 726 C C . HIS A 1 94 ? 18.057 -6.022 -17.139 1.00 93.06 94 HIS A C 1
ATOM 728 O O . HIS A 1 94 ? 18.021 -4.802 -16.977 1.00 93.06 94 HIS A O 1
ATOM 734 N N . THR A 1 95 ? 17.148 -6.839 -16.608 1.00 90.81 95 THR A N 1
ATOM 735 C CA . THR A 1 95 ? 16.016 -6.364 -15.811 1.00 90.81 95 THR A CA 1
ATOM 736 C C . THR A 1 95 ? 16.497 -5.687 -14.530 1.00 90.81 95 THR A C 1
ATOM 738 O O . THR A 1 95 ? 16.071 -4.572 -14.232 1.00 90.81 95 THR A O 1
ATOM 741 N N . ASN A 1 96 ? 17.443 -6.295 -13.812 1.00 92.31 96 ASN A N 1
ATOM 742 C CA . ASN A 1 96 ? 18.031 -5.716 -12.605 1.00 92.31 96 ASN A CA 1
ATOM 743 C C . ASN A 1 96 ? 18.758 -4.397 -12.895 1.00 92.31 96 ASN A C 1
ATOM 745 O O . ASN A 1 96 ? 18.572 -3.439 -12.150 1.00 92.31 96 ASN A O 1
ATOM 749 N N . ALA A 1 97 ? 19.510 -4.302 -13.997 1.00 92.25 97 ALA A N 1
ATOM 750 C CA . ALA A 1 97 ? 20.159 -3.051 -14.396 1.00 92.25 97 ALA A CA 1
ATOM 751 C C . ALA A 1 97 ? 19.140 -1.924 -14.657 1.00 92.25 97 ALA A C 1
ATOM 753 O O . ALA A 1 97 ? 19.342 -0.784 -14.231 1.00 92.25 97 ALA A O 1
ATOM 754 N N . VAL A 1 98 ? 18.010 -2.241 -15.301 1.00 93.88 98 VAL A N 1
ATOM 755 C CA . VAL A 1 98 ? 16.912 -1.283 -15.497 1.00 93.88 98 VAL A CA 1
ATOM 756 C C . VAL A 1 98 ? 16.305 -0.873 -14.155 1.00 93.88 98 VAL A C 1
ATOM 758 O O . VAL A 1 98 ? 16.143 0.322 -13.907 1.00 93.88 98 VAL A O 1
ATOM 761 N N . PHE A 1 99 ? 16.001 -1.820 -13.266 1.00 91.75 99 PHE A N 1
ATOM 762 C CA . PHE A 1 99 ? 15.438 -1.493 -11.955 1.00 91.75 99 PHE A CA 1
ATOM 763 C C . PHE A 1 99 ? 16.379 -0.647 -11.100 1.00 91.75 99 PHE A C 1
ATOM 765 O O . PHE A 1 99 ? 15.903 0.288 -10.460 1.00 91.75 99 PHE A O 1
ATOM 772 N N . GLU A 1 100 ? 17.687 -0.901 -11.124 1.00 88.19 100 GLU A N 1
ATOM 773 C CA . GLU A 1 100 ? 18.646 -0.050 -10.415 1.00 88.19 100 GLU A CA 1
ATOM 774 C C . GLU A 1 100 ? 18.674 1.369 -10.985 1.00 88.19 100 GLU A C 1
ATOM 776 O O . GLU A 1 100 ? 18.580 2.332 -10.228 1.00 88.19 100 GLU A O 1
ATOM 781 N N . SER A 1 101 ? 18.641 1.530 -12.312 1.00 88.00 101 SER A N 1
ATOM 782 C CA . SER A 1 101 ? 18.548 2.869 -12.911 1.00 88.00 101 SER A CA 1
ATOM 783 C C . SER A 1 101 ? 17.293 3.636 -12.459 1.00 88.00 101 SER A C 1
ATOM 785 O O . SER A 1 101 ? 17.351 4.832 -12.174 1.00 88.00 101 SER A O 1
ATOM 787 N N . LEU A 1 102 ? 16.158 2.944 -12.308 1.00 86.00 102 LEU A N 1
ATOM 788 C CA . LEU A 1 102 ? 14.912 3.529 -11.809 1.00 86.00 102 LEU A CA 1
ATOM 789 C C . LEU A 1 102 ? 14.978 3.874 -10.315 1.00 86.00 102 LEU A C 1
ATOM 791 O O . LEU A 1 102 ? 14.330 4.830 -9.883 1.00 86.00 102 LEU A O 1
ATOM 795 N N . ARG A 1 103 ? 15.729 3.105 -9.518 1.00 81.06 103 ARG A N 1
ATOM 796 C CA . ARG A 1 103 ? 15.933 3.378 -8.087 1.00 81.06 103 ARG A CA 1
ATOM 797 C C . ARG A 1 103 ? 16.813 4.603 -7.887 1.00 81.06 103 ARG A C 1
ATOM 799 O O . ARG A 1 103 ? 16.425 5.479 -7.122 1.00 81.06 103 ARG A O 1
ATOM 806 N N . GLU A 1 104 ? 17.907 4.713 -8.631 1.00 81.44 104 GLU A N 1
ATOM 807 C CA . GLU A 1 104 ? 18.808 5.873 -8.605 1.00 81.44 104 GLU A CA 1
ATOM 808 C C . GLU A 1 104 ? 18.092 7.175 -9.002 1.00 81.44 104 GLU A C 1
ATOM 810 O O . GLU A 1 104 ? 18.195 8.201 -8.324 1.00 81.44 104 GLU A O 1
ATOM 815 N N . VAL A 1 105 ? 17.260 7.130 -10.050 1.00 81.06 105 VAL A N 1
ATOM 816 C CA . VAL A 1 105 ? 16.420 8.276 -10.450 1.00 81.06 105 VAL A CA 1
ATOM 817 C C . VAL A 1 105 ? 15.444 8.676 -9.343 1.00 81.06 105 VAL A C 1
ATOM 819 O O . VAL A 1 105 ? 15.129 9.850 -9.186 1.00 81.06 105 VAL A O 1
ATOM 822 N N . ARG A 1 106 ? 14.957 7.714 -8.557 1.00 72.19 106 ARG A N 1
ATOM 823 C CA . ARG A 1 106 ? 13.995 7.980 -7.485 1.00 72.19 106 ARG A CA 1
ATOM 824 C C . ARG A 1 106 ? 14.642 8.491 -6.197 1.00 72.19 106 ARG A C 1
ATOM 826 O O . ARG A 1 106 ? 13.967 9.178 -5.441 1.00 72.19 106 ARG A O 1
ATOM 833 N N . LEU A 1 107 ? 15.897 8.134 -5.934 1.00 67.25 107 LEU A N 1
ATOM 834 C CA . LEU A 1 107 ? 16.659 8.574 -4.759 1.00 67.25 107 LEU A CA 1
ATOM 835 C C . LEU A 1 107 ? 17.315 9.952 -4.949 1.00 67.25 107 LEU A C 1
ATOM 837 O O . LEU A 1 107 ? 17.701 10.578 -3.966 1.00 67.25 107 LEU A O 1
ATOM 841 N N . SER A 1 108 ? 17.427 10.431 -6.191 1.00 61.75 108 SER A N 1
ATOM 842 C CA . SER A 1 108 ? 17.975 11.753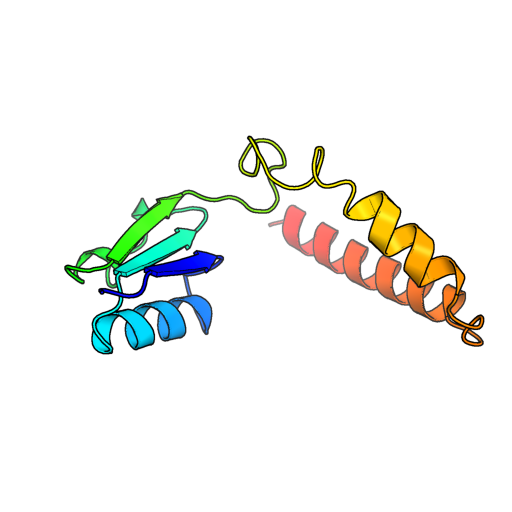 -6.535 1.00 61.75 108 SER A CA 1
ATOM 843 C C . SER A 1 108 ? 16.938 12.895 -6.553 1.00 61.75 108 SER A C 1
ATOM 845 O O . SER A 1 108 ? 17.302 14.040 -6.827 1.00 61.75 108 SER A O 1
ATOM 847 N N . THR A 1 109 ? 15.674 12.606 -6.221 1.00 44.59 109 THR A N 1
ATOM 848 C CA . THR A 1 109 ? 14.559 13.563 -6.020 1.00 44.59 109 THR A CA 1
ATOM 849 C C . THR A 1 109 ? 14.026 13.505 -4.603 1.00 44.59 109 THR A C 1
ATOM 851 O O . THR A 1 109 ? 13.733 14.585 -4.047 1.00 44.59 109 THR A O 1
#

Secondary structure (DSSP, 8-state):
---EEEEE-TTSHHHHHHHHHHHHTT-EEEEEES-GGG--SGGGSTTEEEEE--TT-TTTT-SSSSTTTTHHHHHHHHHTTS---TTHHHHHHHHHHHHHHHHHHHH--

Sequence (109 aa):
MTKIILITGTSSGLGKATARFFAYKGWSVVATMRQPEKEQQLVQLPNVLVTQLDVQDRMSTEPGGIANTKFEQRSGTEAVQNATIPDYDRFVEHTNAVFESLREVRLST

Radius of gyration: 18.79 Å; chains: 1; bounding box: 41×42×35 Å

Organism: NCBI:txid332963

pLDDT: mean 82.65, std 16.77, range [44.59, 98.06]

Foldseek 3Di:
DAAEEEFEPCPDDPSVVVQVVVLVVRHQYEREDQCQVPDDPQVVRPRYHYDYADPVPPVSVDDDPDPPVCPVVVVVVVVVPDDDDPCVVVVVVVVVVVVVVVVVVVVVD

InterPro domains:
  IPR002347 Short-chain dehydrogenase/reductase SDR [PF00106] (3-62)
  IPR036291 NAD(P)-binding domain superfamily [SSF51735] (3-102)
  IPR051911 Short-chain Dehydrogenases/Reductases (SDR) [PTHR43976] (2-61)